Protein AF-A0A519KVX2-F1 (afdb_monomer)

Structure (mmCIF, N/CA/C/O backbone):
data_AF-A0A519KVX2-F1
#
_entry.id   AF-A0A519KVX2-F1
#
loop_
_atom_site.group_PDB
_atom_site.id
_atom_site.type_symbol
_atom_site.label_atom_id
_atom_site.label_alt_id
_atom_site.label_comp_id
_atom_site.label_asym_id
_atom_site.label_entity_id
_atom_site.label_seq_id
_atom_site.pdbx_PDB_ins_code
_atom_site.Cartn_x
_atom_site.Cartn_y
_atom_site.Cartn_z
_atom_site.occupancy
_atom_site.B_iso_or_equiv
_atom_site.auth_seq_id
_atom_site.auth_comp_id
_atom_site.auth_asym_id
_atom_site.auth_atom_id
_atom_site.pdbx_PDB_model_num
ATOM 1 N N . MET A 1 1 ? -7.946 -4.149 4.690 1.00 77.69 1 MET A N 1
ATOM 2 C CA . MET A 1 1 ? -7.469 -3.624 3.394 1.00 77.69 1 MET A CA 1
ATOM 3 C C . MET A 1 1 ? -8.651 -3.431 2.463 1.00 77.69 1 MET A C 1
ATOM 5 O O . MET A 1 1 ? -9.364 -4.385 2.188 1.00 77.69 1 MET A O 1
ATOM 9 N N . HIS A 1 2 ? -8.866 -2.206 2.004 1.00 78.38 2 HIS A N 1
ATOM 10 C CA . HIS A 1 2 ? -9.858 -1.853 1.000 1.00 78.38 2 HIS A CA 1
ATOM 11 C C . HIS A 1 2 ? -9.206 -1.819 -0.387 1.00 78.38 2 HIS A C 1
ATOM 13 O O . HIS A 1 2 ? -8.166 -1.186 -0.581 1.00 78.38 2 HIS A O 1
ATOM 19 N N . ILE A 1 3 ? -9.829 -2.494 -1.348 1.00 73.94 3 ILE A N 1
ATOM 20 C CA . ILE A 1 3 ? -9.422 -2.499 -2.752 1.00 73.94 3 ILE A CA 1
ATOM 21 C C . ILE A 1 3 ? -10.642 -2.078 -3.576 1.00 73.94 3 ILE A C 1
ATOM 23 O O . ILE A 1 3 ? -11.573 -2.859 -3.781 1.00 73.94 3 ILE A O 1
ATOM 27 N N . GLY A 1 4 ? -10.661 -0.817 -4.008 1.00 60.62 4 GLY A N 1
ATOM 28 C CA . GLY A 1 4 ? -11.682 -0.303 -4.924 1.00 60.62 4 GLY A CA 1
ATOM 29 C C . GLY A 1 4 ? -11.280 -0.526 -6.382 1.00 60.62 4 GLY A C 1
ATOM 30 O O . GLY A 1 4 ? -10.094 -0.576 -6.691 1.00 60.62 4 GLY A O 1
ATOM 31 N N . THR A 1 5 ? -12.241 -0.642 -7.297 1.00 50.88 5 THR A N 1
ATOM 32 C CA . THR A 1 5 ? -11.952 -0.571 -8.739 1.00 50.88 5 THR A CA 1
ATOM 33 C C . THR A 1 5 ? -11.775 0.890 -9.191 1.00 50.88 5 THR A C 1
ATOM 35 O O . THR A 1 5 ? -12.333 1.806 -8.582 1.00 50.88 5 THR A O 1
ATOM 38 N N . GLU A 1 6 ? -10.991 1.140 -10.246 1.00 52.34 6 GLU A N 1
ATOM 39 C CA . GLU A 1 6 ? -10.783 2.495 -10.787 1.00 52.34 6 GLU A CA 1
ATOM 40 C C . GLU A 1 6 ?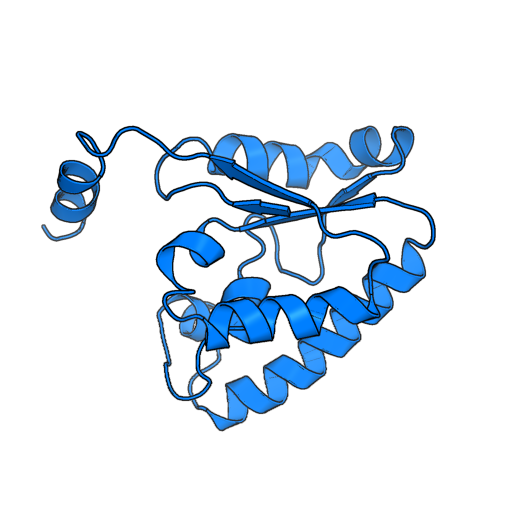 -12.127 3.146 -11.207 1.00 52.34 6 GLU A C 1
ATOM 42 O O . GLU A 1 6 ? -13.027 2.486 -11.729 1.00 52.34 6 GLU A O 1
ATOM 47 N N . LYS A 1 7 ? -12.274 4.461 -10.972 1.00 51.53 7 LYS A N 1
ATOM 48 C CA . LYS A 1 7 ? -13.478 5.282 -11.266 1.00 51.53 7 LYS A CA 1
ATOM 49 C C . LYS A 1 7 ? -14.771 4.900 -10.515 1.00 51.53 7 LYS A C 1
ATOM 51 O O . LYS A 1 7 ? -15.864 5.294 -10.930 1.00 51.53 7 LYS A O 1
ATOM 56 N N . THR A 1 8 ? -14.684 4.205 -9.379 1.00 52.25 8 THR A N 1
ATOM 57 C CA . THR A 1 8 ? -15.859 3.849 -8.551 1.00 52.25 8 THR A CA 1
ATOM 58 C C . THR A 1 8 ? -15.773 4.359 -7.116 1.00 52.25 8 THR A C 1
ATOM 60 O O . THR A 1 8 ? -15.608 3.570 -6.196 1.00 52.25 8 THR A O 1
ATOM 63 N N . GLY A 1 9 ? -15.892 5.674 -6.898 1.00 52.41 9 GLY A N 1
ATOM 64 C CA . GLY A 1 9 ? -16.094 6.245 -5.552 1.00 52.41 9 GLY A CA 1
ATOM 65 C C . GLY A 1 9 ? -14.965 6.006 -4.534 1.00 52.41 9 GLY A C 1
ATOM 66 O O . GLY A 1 9 ? -15.067 6.483 -3.404 1.00 52.41 9 GLY A O 1
ATOM 67 N N . SER A 1 10 ? -13.877 5.333 -4.934 1.00 62.25 10 SER A N 1
ATOM 68 C CA . SER A 1 10 ? -12.664 5.104 -4.146 1.00 62.25 10 SER A CA 1
ATOM 69 C C . SER A 1 10 ? -12.095 6.429 -3.663 1.00 62.25 10 SER A C 1
ATOM 71 O O . SER A 1 10 ? -11.727 6.530 -2.502 1.00 62.25 10 SER A O 1
ATOM 73 N N . THR A 1 11 ? -12.148 7.470 -4.496 1.00 65.56 11 THR A N 1
ATOM 74 C CA . THR A 1 11 ? -11.693 8.823 -4.160 1.00 65.56 11 THR A CA 1
ATOM 75 C C . THR A 1 11 ? -12.417 9.415 -2.952 1.00 65.56 11 THR A C 1
ATOM 77 O O . THR A 1 11 ? -11.769 10.033 -2.118 1.00 65.56 11 THR A O 1
ATOM 80 N N . ALA A 1 12 ? -13.733 9.212 -2.811 1.00 72.69 12 ALA A N 1
ATOM 81 C CA . ALA A 1 12 ? -14.484 9.745 -1.670 1.00 72.69 12 ALA A CA 1
ATOM 82 C C . ALA A 1 12 ? -14.132 9.003 -0.372 1.00 72.69 12 ALA A C 1
ATOM 84 O O . ALA A 1 12 ? -13.891 9.632 0.655 1.00 72.69 12 ALA A O 1
ATOM 85 N N . ILE A 1 13 ? -14.032 7.670 -0.438 1.00 76.81 13 ILE A N 1
ATOM 86 C CA . ILE A 1 13 ? -13.618 6.836 0.701 1.00 76.81 13 ILE A CA 1
ATOM 87 C C . ILE A 1 13 ? -12.173 7.154 1.102 1.00 76.81 13 ILE A C 1
ATOM 89 O O . ILE A 1 13 ? -11.886 7.325 2.279 1.00 76.81 13 ILE A O 1
ATOM 93 N N . GLN A 1 14 ? -11.264 7.264 0.134 1.00 79.00 14 GLN A N 1
ATOM 94 C CA . GLN A 1 14 ? -9.856 7.590 0.356 1.00 79.00 14 GLN A CA 1
ATOM 95 C C . GLN A 1 14 ? -9.679 8.995 0.924 1.00 79.00 14 GLN A C 1
ATOM 97 O O . GLN A 1 14 ? -8.920 9.159 1.870 1.00 79.00 14 GLN A O 1
ATOM 102 N N . ALA A 1 15 ? -10.398 9.989 0.395 1.00 80.12 15 ALA A N 1
ATOM 103 C CA . ALA A 1 15 ? -10.362 11.352 0.915 1.00 80.12 15 ALA A CA 1
ATOM 104 C C . ALA A 1 15 ? -10.885 11.420 2.354 1.00 80.12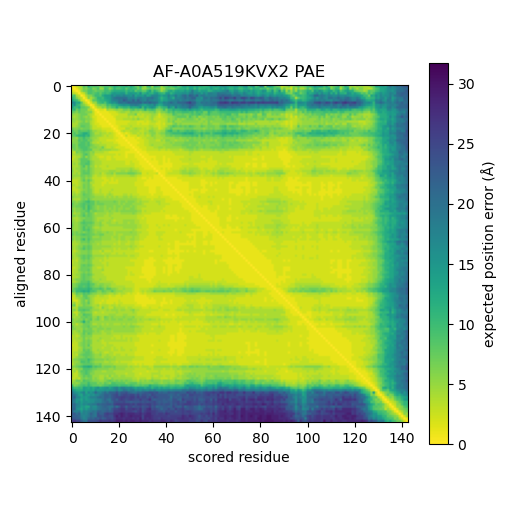 15 ALA A C 1
ATOM 106 O O . ALA A 1 15 ? -10.287 12.095 3.186 1.00 80.12 15 ALA A O 1
ATOM 107 N N . TRP A 1 16 ? -11.962 10.689 2.663 1.00 85.56 16 TRP A N 1
ATOM 108 C CA . TRP A 1 16 ? -12.457 10.601 4.033 1.00 85.56 16 TRP A CA 1
ATOM 109 C C . TRP A 1 16 ? -11.445 9.910 4.952 1.00 85.56 16 TRP A C 1
ATOM 111 O O . TRP A 1 16 ? -11.097 10.472 5.982 1.00 85.56 16 TRP A O 1
ATOM 121 N N . LEU A 1 17 ? -10.916 8.744 4.565 1.00 83.44 17 LEU A N 1
ATOM 122 C CA . LEU A 1 17 ? -9.920 8.006 5.355 1.00 83.44 17 LEU A CA 1
ATOM 123 C C . LEU A 1 17 ? -8.653 8.826 5.623 1.00 83.44 17 LEU A C 1
ATOM 125 O O . LEU A 1 17 ? -8.096 8.740 6.711 1.00 83.44 17 LEU A O 1
ATOM 129 N N . ASP A 1 18 ? -8.222 9.627 4.650 1.00 83.31 18 ASP A N 1
ATOM 130 C CA . ASP A 1 18 ? -7.041 10.484 4.757 1.00 83.31 18 ASP A CA 1
ATOM 131 C C . ASP A 1 18 ? -7.240 11.667 5.721 1.00 83.31 18 ASP A C 1
ATOM 133 O O . ASP A 1 18 ? -6.293 12.114 6.364 1.00 83.31 18 ASP A O 1
ATOM 137 N N . GLN A 1 19 ? -8.475 12.161 5.848 1.00 85.94 19 GLN A N 1
ATOM 138 C CA . GLN A 1 19 ? -8.826 13.295 6.714 1.00 85.94 19 GLN A CA 1
ATOM 139 C C . GLN A 1 19 ? -9.362 12.864 8.088 1.00 85.94 19 GLN A C 1
ATOM 141 O O . GLN A 1 19 ? -9.363 13.655 9.030 1.00 85.94 19 GLN A O 1
ATOM 146 N N . ALA A 1 20 ? -9.814 11.616 8.228 1.00 85.06 20 ALA A N 1
ATOM 147 C CA . ALA A 1 20 ? -10.498 11.103 9.414 1.00 85.06 20 ALA A CA 1
ATOM 148 C C . ALA A 1 20 ? -9.552 10.564 10.504 1.00 85.06 20 ALA A C 1
ATOM 150 O O . ALA A 1 20 ? -9.974 9.741 11.316 1.00 85.06 20 ALA A O 1
ATOM 151 N N . ASP A 1 21 ? -8.299 11.027 10.568 1.00 80.81 21 ASP A N 1
ATOM 152 C CA . ASP A 1 21 ? -7.297 10.518 11.519 1.00 80.81 21 ASP A CA 1
ATOM 153 C C . ASP A 1 21 ? -7.799 10.541 12.976 1.00 80.81 21 ASP A C 1
ATOM 155 O O . ASP A 1 21 ? -7.601 9.571 13.707 1.00 80.81 21 ASP A O 1
ATOM 159 N N . GLY A 1 22 ? -8.505 11.603 13.388 1.00 84.31 22 GLY A N 1
ATOM 160 C CA . GLY A 1 22 ? -9.097 11.717 14.728 1.00 84.31 22 GLY A CA 1
ATOM 161 C C . GLY A 1 22 ? -10.231 10.717 14.986 1.00 84.31 22 GLY A C 1
ATOM 162 O O . GLY A 1 22 ? -10.188 9.976 15.965 1.00 84.31 22 GLY A O 1
ATOM 163 N N . ALA A 1 23 ? -11.203 10.632 14.075 1.00 87.94 23 ALA A N 1
ATOM 164 C CA . ALA A 1 23 ? -12.356 9.736 14.216 1.00 87.94 23 ALA A CA 1
ATOM 165 C C . ALA A 1 23 ? -11.953 8.253 14.154 1.00 87.94 23 ALA A C 1
ATOM 167 O O . ALA A 1 23 ? -12.431 7.432 14.936 1.00 87.94 23 ALA A O 1
ATOM 168 N N . LEU A 1 24 ? -11.020 7.903 13.260 1.00 88.88 24 LEU A N 1
ATOM 169 C CA . LEU A 1 24 ? -10.417 6.571 13.235 1.00 88.88 24 LEU A CA 1
ATOM 170 C C . LEU A 1 24 ? -9.700 6.294 14.552 1.00 88.88 24 LEU A C 1
ATOM 172 O O . LEU A 1 24 ? -9.774 5.180 15.075 1.00 88.88 24 LEU A O 1
ATOM 176 N N . ALA A 1 25 ? -9.035 7.311 15.106 1.00 87.12 25 ALA A N 1
ATOM 177 C CA . ALA A 1 25 ? -8.247 7.127 16.297 1.00 87.12 25 ALA A CA 1
ATOM 178 C C . ALA A 1 25 ? -9.040 6.789 17.548 1.00 87.12 25 ALA A C 1
ATOM 180 O O . ALA A 1 25 ? -8.582 5.929 18.305 1.00 87.12 25 ALA A O 1
ATOM 181 N N . GLU A 1 26 ? -10.194 7.423 17.721 1.00 90.12 26 GLU A N 1
ATOM 182 C CA . GLU A 1 26 ? -11.150 7.146 18.794 1.00 90.12 26 GLU A CA 1
ATOM 183 C C . GLU A 1 26 ? -11.708 5.719 18.712 1.00 90.12 26 GLU A C 1
ATOM 185 O O . GLU A 1 26 ? -11.939 5.084 19.736 1.00 90.12 26 GLU A O 1
ATOM 190 N N . ALA A 1 27 ? -11.845 5.178 17.500 1.00 90.56 27 ALA A N 1
ATOM 191 C CA . ALA A 1 27 ? -12.333 3.825 17.255 1.00 90.56 27 ALA A CA 1
ATOM 192 C C . ALA A 1 27 ? -11.223 2.750 17.214 1.00 90.56 27 ALA A C 1
ATOM 194 O O . ALA A 1 27 ? -11.478 1.627 16.785 1.00 90.56 27 ALA A O 1
ATOM 195 N N . SER A 1 28 ? -9.992 3.061 17.642 1.00 92.69 28 SER A N 1
ATOM 196 C CA . SER A 1 28 ? -8.828 2.150 17.587 1.00 92.69 28 SER A CA 1
ATOM 197 C C . SER A 1 28 ? -8.402 1.723 16.173 1.00 92.69 28 SER A C 1
ATOM 199 O O . SER A 1 28 ? -7.739 0.697 15.994 1.00 92.69 28 SER A O 1
ATOM 201 N N . TYR A 1 29 ? -8.705 2.550 15.170 1.00 93.56 29 TYR A N 1
ATOM 202 C CA . TYR A 1 29 ? -8.224 2.407 13.797 1.00 93.56 29 TYR A CA 1
ATOM 203 C C . TYR A 1 29 ? -7.141 3.439 13.464 1.00 93.56 29 TYR A C 1
ATOM 205 O O . TYR A 1 29 ? -7.016 4.486 14.109 1.00 93.56 29 TYR A O 1
ATOM 213 N N . ARG A 1 30 ? -6.331 3.150 12.444 1.00 94.31 30 ARG A N 1
ATOM 214 C CA . ARG A 1 30 ? -5.368 4.090 11.850 1.00 94.31 30 ARG A CA 1
ATOM 215 C C . ARG A 1 30 ? -5.305 3.924 10.345 1.00 94.31 30 ARG A C 1
ATOM 217 O O . ARG A 1 30 ? -5.290 2.797 9.862 1.00 94.31 30 ARG A O 1
ATOM 224 N N . TYR A 1 31 ? -5.239 5.032 9.614 1.00 94.38 31 TYR A N 1
ATOM 225 C CA . TYR A 1 31 ? -5.000 4.989 8.178 1.00 94.38 31 TYR A CA 1
ATOM 226 C C . TYR A 1 31 ? -3.498 4.966 7.881 1.00 94.38 31 TYR A C 1
ATOM 228 O O . TYR A 1 31 ? -2.756 5.785 8.422 1.00 94.38 31 TYR A O 1
ATOM 236 N N . CYS A 1 32 ? -3.044 4.033 7.039 1.00 94.50 32 CYS A N 1
ATOM 237 C CA . CYS A 1 32 ? -1.615 3.860 6.781 1.00 94.50 32 CYS A CA 1
ATOM 238 C C . CYS A 1 32 ? -1.036 5.015 5.953 1.00 94.50 32 CYS A C 1
ATOM 240 O O . CYS A 1 32 ? -1.429 5.259 4.806 1.00 94.50 32 CYS A O 1
ATOM 242 N N . VAL A 1 33 ? -0.037 5.685 6.523 1.00 94.75 33 VAL A N 1
ATOM 243 C CA . VAL A 1 33 ? 0.691 6.801 5.918 1.00 94.75 33 VAL A CA 1
ATOM 244 C C . VAL A 1 33 ? 1.904 6.309 5.135 1.00 94.75 33 VAL A C 1
ATOM 246 O O . VAL A 1 33 ? 2.154 6.788 4.026 1.00 94.75 33 VAL A O 1
ATOM 249 N N . ALA A 1 34 ? 2.650 5.331 5.659 1.00 95.19 34 ALA A N 1
ATOM 250 C CA . ALA A 1 34 ? 3.871 4.819 5.040 1.00 95.19 34 ALA A CA 1
ATOM 251 C C . ALA A 1 34 ? 3.606 4.192 3.669 1.00 95.19 34 ALA A C 1
ATOM 253 O O . ALA A 1 34 ? 4.469 4.276 2.791 1.00 95.19 34 ALA A O 1
ATOM 254 N N . ALA A 1 35 ? 2.409 3.632 3.458 1.00 95.06 35 ALA A N 1
ATOM 255 C CA . ALA A 1 35 ? 1.954 3.099 2.174 1.00 95.06 35 ALA A CA 1
ATOM 256 C C . ALA A 1 35 ? 1.617 4.184 1.126 1.00 95.06 35 ALA A C 1
ATOM 258 O O . ALA A 1 35 ? 1.409 3.869 -0.046 1.00 95.06 35 ALA A O 1
ATOM 259 N N . GLY A 1 36 ? 1.637 5.464 1.505 1.00 92.00 36 GLY A N 1
ATOM 260 C CA . GLY A 1 36 ? 1.412 6.613 0.630 1.00 92.00 36 GLY A CA 1
ATOM 261 C C . GLY A 1 36 ? -0.052 7.043 0.611 1.00 92.00 36 GLY A C 1
ATOM 262 O O . GLY A 1 36 ? -0.938 6.257 0.294 1.00 92.00 36 GLY A O 1
ATOM 263 N N . ARG A 1 37 ? -0.331 8.302 0.939 1.00 90.00 37 ARG A N 1
ATOM 264 C CA . ARG A 1 37 ? -1.691 8.855 0.913 1.00 90.00 37 ARG A CA 1
ATOM 265 C C . ARG A 1 37 ? -2.036 9.428 -0.471 1.00 90.00 37 ARG A C 1
ATOM 267 O O . ARG A 1 37 ? -1.129 9.838 -1.196 1.00 90.00 37 ARG A O 1
ATOM 274 N N . PRO A 1 38 ? -3.320 9.457 -0.862 1.00 87.88 38 PRO A N 1
ATOM 275 C CA . PRO A 1 38 ? -4.464 8.847 -0.183 1.00 87.88 38 PRO A CA 1
ATOM 276 C C . PRO A 1 38 ? -4.788 7.424 -0.691 1.00 87.88 38 PRO A C 1
ATOM 278 O O . PRO A 1 38 ? -5.724 6.821 -0.191 1.00 87.88 38 PRO A O 1
ATOM 281 N N . ASN A 1 39 ? -4.052 6.870 -1.667 1.00 88.56 39 ASN A N 1
ATOM 282 C CA . ASN A 1 39 ? -4.401 5.629 -2.401 1.00 88.56 39 ASN A CA 1
ATOM 283 C C . ASN A 1 39 ? -3.437 4.444 -2.147 1.00 88.56 39 ASN A C 1
ATOM 285 O O . ASN A 1 39 ? -3.358 3.498 -2.932 1.00 88.56 39 ASN A O 1
ATOM 289 N N . ASN A 1 40 ? -2.620 4.523 -1.097 1.00 94.06 40 ASN A N 1
ATOM 290 C CA . ASN A 1 40 ? -1.657 3.499 -0.673 1.00 94.06 40 ASN A CA 1
ATOM 291 C C . ASN A 1 40 ? -0.886 2.817 -1.817 1.00 94.06 40 ASN A C 1
ATOM 293 O O . ASN A 1 40 ? -0.673 1.604 -1.829 1.00 94.06 40 ASN A O 1
ATOM 297 N N . THR A 1 41 ? -0.450 3.614 -2.796 1.00 94.81 41 THR A N 1
ATOM 298 C CA . THR A 1 41 ? 0.112 3.131 -4.066 1.00 94.81 41 THR A CA 1
ATOM 299 C C . THR A 1 41 ? 1.465 2.439 -3.903 1.00 94.81 41 THR A C 1
ATOM 301 O O . THR A 1 41 ? 1.933 1.763 -4.821 1.00 94.81 41 THR A O 1
ATOM 304 N N . ARG A 1 42 ? 2.113 2.583 -2.740 1.00 96.56 42 ARG A N 1
ATOM 305 C CA . ARG A 1 42 ? 3.353 1.864 -2.420 1.00 96.56 42 ARG A CA 1
ATOM 306 C C . ARG A 1 42 ? 3.121 0.367 -2.256 1.00 96.56 42 ARG A C 1
ATOM 308 O O . ARG A 1 42 ? 4.044 -0.391 -2.526 1.00 96.56 42 ARG A O 1
ATOM 315 N N . LEU A 1 43 ? 1.905 -0.066 -1.901 1.00 96.19 43 LEU A N 1
ATOM 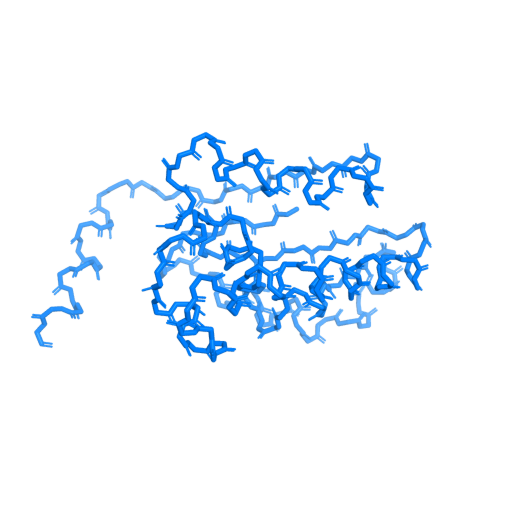316 C CA . LEU A 1 43 ? 1.563 -1.490 -1.810 1.00 96.19 43 LEU A CA 1
ATOM 317 C C . LEU A 1 43 ? 1.707 -2.172 -3.170 1.00 96.19 43 LEU A C 1
ATOM 319 O O . LEU A 1 43 ? 2.490 -3.110 -3.309 1.00 96.19 43 LEU A O 1
ATOM 323 N N . SER A 1 44 ? 1.019 -1.656 -4.194 1.00 95.06 44 SER A N 1
ATOM 324 C CA . SER A 1 44 ? 1.109 -2.211 -5.545 1.00 95.06 44 SER A CA 1
ATOM 325 C C . SER A 1 44 ? 2.506 -2.027 -6.141 1.00 95.06 44 SER A C 1
ATOM 327 O O . SER A 1 44 ? 3.035 -2.955 -6.744 1.00 95.06 44 SER A O 1
ATOM 329 N N . ALA A 1 45 ? 3.151 -0.873 -5.923 1.00 96.44 45 ALA A N 1
ATOM 330 C CA . ALA A 1 45 ? 4.513 -0.638 -6.406 1.00 96.44 45 ALA A CA 1
ATOM 331 C C . ALA A 1 45 ? 5.535 -1.614 -5.804 1.00 96.44 45 ALA A C 1
ATOM 333 O O . ALA A 1 45 ? 6.465 -2.026 -6.501 1.00 96.44 45 ALA A O 1
ATOM 334 N N . CYS A 1 46 ? 5.359 -1.994 -4.536 1.00 97.00 46 CYS A N 1
ATOM 335 C CA . CYS A 1 46 ? 6.205 -2.960 -3.849 1.00 97.00 46 CYS A CA 1
ATOM 336 C C . CYS A 1 46 ? 5.957 -4.376 -4.366 1.00 97.00 46 CYS A C 1
ATOM 338 O O . CYS A 1 46 ? 6.905 -5.044 -4.770 1.00 97.00 46 CYS A O 1
ATOM 340 N N . ALA A 1 47 ? 4.700 -4.815 -4.384 1.00 96.31 47 ALA A N 1
ATOM 341 C CA . ALA A 1 47 ? 4.335 -6.208 -4.625 1.00 96.31 47 ALA A CA 1
ATOM 342 C C . ALA A 1 47 ? 4.500 -6.663 -6.087 1.00 96.31 47 ALA A C 1
ATOM 344 O O . ALA A 1 47 ? 4.830 -7.819 -6.332 1.00 96.31 47 ALA A O 1
ATOM 345 N N . ARG A 1 48 ? 4.347 -5.751 -7.057 1.00 95.56 48 ARG A N 1
ATOM 346 C CA . ARG A 1 48 ? 4.460 -6.060 -8.493 1.00 95.56 48 ARG A CA 1
ATOM 347 C C . ARG A 1 48 ? 5.833 -6.622 -8.885 1.00 95.56 48 ARG A C 1
ATOM 349 O O . ARG A 1 48 ? 6.823 -6.267 -8.238 1.00 95.56 48 ARG A O 1
ATOM 356 N N . ASP A 1 49 ? 5.931 -7.407 -9.962 1.00 94.81 49 ASP A N 1
ATOM 357 C CA . ASP A 1 49 ? 7.211 -7.906 -10.504 1.00 94.81 49 ASP A CA 1
ATOM 358 C C . ASP A 1 49 ? 8.264 -6.775 -10.588 1.00 94.81 49 ASP A C 1
ATOM 360 O O . ASP A 1 49 ? 7.979 -5.726 -11.176 1.00 94.81 49 ASP A O 1
ATOM 364 N N . PRO A 1 50 ? 9.465 -6.916 -9.986 1.00 93.12 50 PRO A N 1
ATOM 365 C CA . PRO A 1 50 ? 10.494 -5.873 -9.977 1.00 93.12 50 PRO A CA 1
ATOM 366 C C . PRO A 1 50 ? 11.006 -5.456 -11.365 1.00 93.12 50 PRO A C 1
ATOM 368 O O . PRO A 1 50 ? 11.546 -4.358 -11.488 1.00 93.12 50 PRO A O 1
ATOM 371 N N . GLN A 1 51 ? 10.821 -6.277 -12.400 1.00 94.62 51 GLN A N 1
ATOM 372 C CA . GLN A 1 51 ? 11.195 -5.950 -13.778 1.00 94.62 51 GLN A CA 1
ATOM 373 C C . GLN A 1 51 ? 10.200 -4.996 -14.460 1.00 94.62 51 GLN A C 1
ATOM 375 O O . GLN A 1 51 ? 10.550 -4.338 -15.438 1.00 94.62 51 GLN A O 1
ATOM 380 N N . ILE A 1 52 ? 8.968 -4.877 -13.950 1.00 94.25 52 ILE A N 1
ATOM 381 C CA . ILE A 1 52 ? 7.922 -4.039 -14.554 1.00 94.25 52 ILE A CA 1
ATOM 382 C C . ILE A 1 52 ? 8.024 -2.599 -14.046 1.00 94.25 52 ILE A C 1
ATOM 384 O O . ILE A 1 52 ? 7.686 -2.314 -12.902 1.00 94.25 52 ILE A O 1
ATOM 388 N N . ILE A 1 53 ? 8.417 -1.648 -14.888 1.00 96.06 53 ILE A N 1
ATOM 389 C CA . ILE A 1 53 ? 8.398 -0.221 -14.530 1.00 96.06 53 ILE A CA 1
ATOM 390 C C . ILE A 1 53 ? 7.145 0.432 -15.122 1.00 96.06 53 ILE A C 1
ATOM 392 O O . ILE A 1 53 ? 7.098 0.738 -16.310 1.00 96.06 53 ILE A O 1
ATOM 396 N N . ASP A 1 54 ? 6.114 0.611 -14.291 1.00 93.06 54 ASP A N 1
ATOM 397 C CA . ASP A 1 54 ? 4.821 1.190 -14.676 1.00 93.06 54 ASP A CA 1
ATOM 398 C C . ASP A 1 54 ? 4.647 2.650 -14.218 1.00 93.06 54 ASP A C 1
ATOM 400 O O . ASP A 1 54 ? 5.511 3.251 -13.573 1.00 93.06 54 ASP A O 1
ATOM 404 N N . ASP A 1 55 ? 3.501 3.242 -14.553 1.00 93.38 55 ASP A N 1
ATOM 405 C CA . ASP A 1 55 ? 3.171 4.629 -14.229 1.00 93.38 55 ASP A CA 1
ATOM 406 C C . ASP A 1 55 ? 3.118 4.897 -12.712 1.00 93.38 55 ASP A C 1
ATOM 408 O O . ASP A 1 55 ? 3.451 5.997 -12.260 1.00 93.38 55 ASP A O 1
ATOM 412 N N . VAL A 1 56 ? 2.738 3.899 -11.907 1.00 93.19 56 VAL A N 1
ATOM 413 C CA . VAL A 1 56 ? 2.687 3.993 -10.440 1.00 93.19 56 VAL A CA 1
ATOM 414 C C . VAL A 1 56 ? 4.097 4.053 -9.849 1.00 93.19 56 VAL A C 1
ATOM 416 O O . VAL A 1 56 ? 4.335 4.822 -8.913 1.00 93.19 56 VAL A O 1
ATOM 419 N N . ARG A 1 57 ? 5.041 3.277 -10.393 1.00 95.50 57 ARG A N 1
ATOM 420 C CA . ARG A 1 57 ? 6.464 3.303 -10.014 1.00 95.50 57 ARG A CA 1
ATOM 421 C C . ARG A 1 57 ? 7.167 4.572 -10.482 1.00 95.50 57 ARG A C 1
ATOM 423 O O . ARG A 1 57 ? 7.863 5.208 -9.688 1.00 95.50 57 ARG A O 1
ATOM 430 N N . MET A 1 58 ? 6.904 5.006 -11.713 1.00 94.81 58 MET A N 1
ATOM 431 C CA . MET A 1 58 ? 7.472 6.237 -12.269 1.00 94.81 58 MET A CA 1
ATOM 432 C C . MET A 1 58 ? 7.057 7.478 -11.471 1.00 94.81 58 MET A C 1
ATOM 434 O O . MET A 1 58 ? 7.904 8.315 -11.158 1.00 94.81 58 MET A O 1
ATOM 438 N N . ARG A 1 59 ? 5.785 7.568 -11.051 1.00 93.06 59 ARG A N 1
ATOM 439 C CA . ARG A 1 59 ? 5.290 8.638 -10.159 1.00 93.06 59 ARG A CA 1
ATOM 440 C C . ARG A 1 59 ? 5.973 8.654 -8.786 1.00 93.06 59 ARG A C 1
ATOM 442 O O . ARG A 1 59 ? 5.982 9.684 -8.123 1.00 93.06 59 ARG A O 1
ATOM 449 N N . GLN A 1 60 ? 6.568 7.536 -8.376 1.00 92.19 60 GLN A N 1
ATOM 450 C CA . GLN A 1 60 ? 7.350 7.401 -7.144 1.00 92.19 60 GLN A CA 1
ATOM 451 C C . GLN A 1 60 ? 8.863 7.544 -7.376 1.00 92.19 60 GLN A C 1
ATOM 453 O O . GLN A 1 60 ? 9.643 7.395 -6.440 1.00 92.19 60 GLN A O 1
ATOM 458 N N . GLY A 1 61 ? 9.287 7.844 -8.608 1.00 95.19 61 GLY A N 1
ATOM 459 C CA . GLY A 1 61 ? 10.690 8.023 -8.974 1.00 95.19 61 GLY A CA 1
ATOM 460 C C . GLY A 1 61 ? 11.471 6.727 -9.207 1.00 95.19 61 GLY A C 1
ATOM 461 O O . GLY A 1 61 ? 12.678 6.809 -9.425 1.00 95.19 61 GLY A O 1
ATOM 462 N N . LEU A 1 62 ? 10.811 5.565 -9.197 1.00 96.94 62 LEU A N 1
ATOM 463 C CA . LEU A 1 62 ? 11.435 4.258 -9.414 1.00 96.94 62 LEU A CA 1
ATOM 464 C C . LEU A 1 62 ? 11.548 4.001 -10.919 1.00 96.94 62 LEU A C 1
ATOM 466 O O . LEU A 1 62 ? 10.531 3.810 -11.586 1.00 96.94 62 LEU A O 1
ATOM 470 N N . ARG A 1 63 ? 12.770 4.040 -11.457 1.00 96.94 63 ARG A N 1
ATOM 471 C CA . ARG A 1 63 ? 13.021 3.986 -12.908 1.00 96.94 63 ARG A CA 1
ATOM 472 C C . ARG A 1 63 ? 13.717 2.706 -13.347 1.00 96.94 63 ARG A C 1
ATOM 474 O O . ARG A 1 63 ? 13.694 2.379 -14.528 1.00 96.94 63 ARG A O 1
ATOM 481 N N . THR A 1 64 ? 14.332 1.990 -12.413 1.00 97.38 64 THR A N 1
ATOM 482 C CA . THR A 1 64 ? 15.081 0.761 -12.677 1.00 97.38 64 THR A CA 1
ATOM 483 C C . THR A 1 64 ? 14.668 -0.362 -11.722 1.00 97.38 64 THR A C 1
ATOM 485 O O . THR A 1 64 ? 14.194 -0.088 -10.615 1.00 97.38 64 THR A O 1
ATOM 488 N N . PRO A 1 65 ? 14.894 -1.640 -12.082 1.00 96.12 65 PRO A N 1
ATOM 489 C CA . PRO A 1 65 ? 14.678 -2.757 -11.159 1.00 96.12 65 PRO A CA 1
ATOM 490 C C . PRO A 1 65 ? 15.493 -2.632 -9.862 1.00 96.12 65 PRO A C 1
ATOM 492 O O . PRO A 1 65 ? 15.024 -3.017 -8.792 1.00 96.12 65 PRO A O 1
ATOM 495 N N . ALA A 1 66 ? 16.692 -2.041 -9.932 1.00 96.56 66 ALA A N 1
ATOM 496 C CA . ALA A 1 66 ? 17.516 -1.770 -8.757 1.00 96.56 66 ALA A CA 1
ATOM 497 C C . ALA A 1 66 ? 16.847 -0.760 -7.806 1.00 96.56 66 ALA A C 1
ATOM 499 O O . ALA A 1 66 ? 16.825 -0.991 -6.594 1.00 96.56 66 ALA A O 1
ATOM 500 N N . ASP A 1 67 ? 16.225 0.299 -8.345 1.00 97.38 67 ASP A N 1
ATOM 501 C CA . ASP A 1 67 ? 15.443 1.255 -7.547 1.00 97.38 67 ASP A CA 1
ATOM 502 C C . ASP A 1 67 ? 14.294 0.549 -6.826 1.00 97.38 67 ASP A C 1
ATOM 504 O O . ASP A 1 67 ? 14.041 0.814 -5.652 1.00 97.38 67 ASP A O 1
ATOM 508 N N . VAL A 1 68 ? 13.615 -0.380 -7.508 1.00 96.94 68 VAL A N 1
ATOM 509 C CA . VAL A 1 68 ? 12.502 -1.146 -6.934 1.00 96.94 68 VAL A CA 1
ATOM 510 C C . VAL A 1 68 ? 12.978 -2.035 -5.788 1.00 96.94 68 VAL A C 1
ATOM 512 O O . VAL A 1 68 ? 12.345 -2.057 -4.734 1.00 96.94 68 VAL A O 1
ATOM 515 N N . VAL A 1 69 ? 14.096 -2.746 -5.950 1.00 96.00 69 VAL A N 1
ATOM 516 C CA . VAL A 1 69 ? 14.662 -3.586 -4.881 1.00 96.00 69 VAL A CA 1
ATOM 517 C C . VAL A 1 69 ? 15.041 -2.740 -3.662 1.00 96.00 69 VAL A C 1
ATOM 519 O O . VAL A 1 69 ? 14.693 -3.092 -2.532 1.00 96.00 69 VAL A O 1
ATOM 522 N N . ALA A 1 70 ? 15.692 -1.593 -3.872 1.00 96.75 70 ALA A N 1
ATOM 523 C CA . ALA A 1 70 ? 16.020 -0.668 -2.790 1.00 96.75 70 ALA A CA 1
ATOM 524 C C . ALA A 1 70 ? 14.754 -0.119 -2.107 1.00 96.75 70 ALA A C 1
ATOM 526 O O . ALA A 1 70 ? 14.672 -0.085 -0.874 1.00 96.75 70 ALA A O 1
ATOM 527 N N . PHE A 1 71 ? 13.747 0.251 -2.901 1.00 97.56 71 PHE A N 1
ATOM 528 C CA . PHE A 1 71 ? 12.449 0.722 -2.434 1.00 97.56 71 PHE A CA 1
ATOM 529 C C . PHE A 1 71 ? 11.711 -0.321 -1.593 1.00 97.56 71 PHE A C 1
ATOM 531 O O . PHE A 1 71 ? 11.188 0.027 -0.541 1.00 97.56 71 PHE A O 1
ATOM 538 N N . ARG A 1 72 ? 11.699 -1.598 -1.991 1.00 96.75 72 ARG A N 1
ATOM 539 C CA . ARG A 1 72 ? 11.062 -2.675 -1.212 1.00 96.75 72 ARG A CA 1
ATOM 540 C C . ARG A 1 72 ? 11.625 -2.735 0.207 1.00 96.75 72 ARG A C 1
ATOM 542 O O . ARG A 1 72 ? 10.870 -2.749 1.175 1.00 96.75 72 ARG A O 1
ATOM 549 N N . THR A 1 73 ? 12.949 -2.677 0.337 1.00 96.12 73 THR A N 1
ATOM 550 C CA . THR A 1 73 ? 13.636 -2.711 1.636 1.00 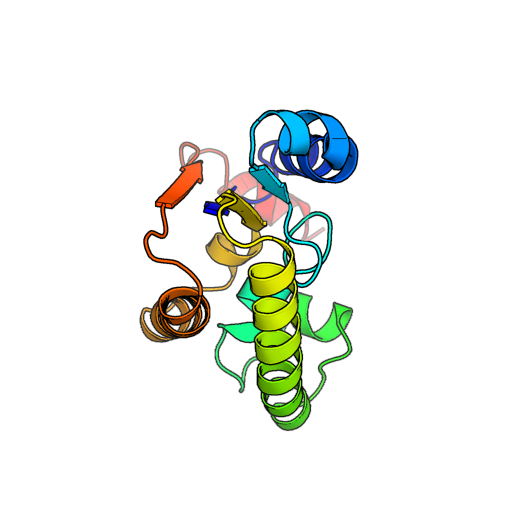96.12 73 THR A CA 1
ATOM 551 C C . THR A 1 73 ? 13.370 -1.464 2.481 1.00 96.12 73 THR A C 1
ATOM 553 O O . THR A 1 73 ? 13.247 -1.546 3.706 1.00 96.12 73 THR A O 1
ATOM 556 N N . THR A 1 74 ? 13.323 -0.275 1.876 1.00 97.25 74 THR A N 1
ATOM 557 C CA . THR A 1 74 ? 13.039 0.964 2.621 1.00 97.25 74 THR A CA 1
ATOM 558 C C . THR A 1 74 ? 11.568 1.060 3.014 1.00 97.25 74 THR A C 1
ATOM 560 O O . THR A 1 74 ? 11.269 1.428 4.149 1.00 97.25 74 THR A O 1
ATOM 563 N N . PHE A 1 75 ? 10.661 0.660 2.125 1.00 97.81 75 PHE A N 1
ATOM 564 C CA . PHE A 1 75 ? 9.227 0.643 2.371 1.00 97.81 75 PHE A CA 1
ATOM 565 C C . PHE A 1 75 ? 8.841 -0.373 3.447 1.00 97.81 75 PHE A C 1
ATOM 567 O O . PHE A 1 75 ? 8.143 0.009 4.380 1.00 97.81 75 PHE A O 1
ATOM 574 N N . ALA A 1 76 ? 9.346 -1.611 3.391 1.00 97.56 76 ALA A N 1
ATOM 575 C CA . ALA A 1 76 ? 9.063 -2.624 4.411 1.00 97.56 76 ALA A CA 1
ATOM 576 C C . ALA A 1 76 ? 9.469 -2.151 5.818 1.00 97.56 76 ALA A C 1
ATOM 578 O O . ALA A 1 76 ? 8.696 -2.274 6.764 1.00 97.56 76 ALA A O 1
ATOM 579 N N . ARG A 1 77 ? 10.644 -1.516 5.950 1.00 97.75 77 ARG A N 1
ATOM 580 C CA . ARG A 1 77 ? 11.095 -0.925 7.223 1.00 97.75 77 ARG A CA 1
ATOM 581 C C . ARG A 1 77 ? 10.217 0.236 7.683 1.00 97.75 77 ARG A C 1
ATOM 583 O O . ARG A 1 77 ? 9.910 0.335 8.867 1.00 97.75 77 ARG A O 1
ATOM 590 N N . ALA A 1 78 ? 9.830 1.126 6.769 1.00 97.81 78 ALA A N 1
ATOM 591 C CA . ALA A 1 78 ? 8.954 2.249 7.095 1.00 97.81 78 ALA A CA 1
ATOM 592 C C . ALA A 1 78 ? 7.568 1.769 7.545 1.00 97.81 78 ALA A C 1
ATOM 594 O O . ALA A 1 78 ? 7.026 2.299 8.512 1.00 97.81 78 ALA A O 1
ATOM 595 N N . LEU A 1 79 ? 7.033 0.749 6.870 1.00 97.56 79 LEU A N 1
ATOM 596 C CA . LEU A 1 79 ? 5.760 0.134 7.208 1.00 97.56 79 LEU A CA 1
ATOM 597 C C . LEU A 1 79 ? 5.827 -0.536 8.582 1.00 97.56 79 LEU A C 1
ATOM 599 O O . LEU A 1 79 ? 5.011 -0.208 9.433 1.00 97.56 79 LEU A O 1
ATOM 603 N N . ALA A 1 80 ? 6.828 -1.385 8.831 1.00 97.44 80 ALA A N 1
ATOM 604 C CA . ALA A 1 80 ? 7.021 -2.038 10.127 1.00 97.44 80 ALA A CA 1
ATOM 605 C C . ALA A 1 80 ? 7.086 -1.025 11.280 1.00 97.44 80 ALA A C 1
ATOM 607 O O . ALA A 1 80 ? 6.364 -1.157 12.264 1.00 97.44 80 ALA A O 1
ATOM 608 N N . ARG A 1 81 ? 7.865 0.052 11.110 1.00 97.56 81 ARG A N 1
ATOM 609 C CA . ARG A 1 81 ? 7.954 1.130 12.101 1.00 97.56 81 ARG A CA 1
ATOM 610 C C . ARG A 1 81 ? 6.602 1.800 12.351 1.00 97.56 81 ARG A C 1
ATOM 612 O O . ARG A 1 81 ? 6.266 2.090 13.494 1.00 97.56 81 ARG A O 1
ATOM 619 N N . GLU A 1 82 ? 5.829 2.075 11.301 1.00 96.62 82 GLU A N 1
ATOM 620 C CA . GLU A 1 82 ? 4.490 2.645 11.466 1.00 96.62 82 GLU A CA 1
ATOM 621 C C . GLU A 1 82 ? 3.556 1.679 12.208 1.00 96.62 82 GLU A C 1
ATOM 623 O O . GLU A 1 82 ? 2.826 2.119 13.098 1.00 96.62 82 GLU A O 1
ATOM 628 N N . VAL A 1 83 ? 3.599 0.379 11.898 1.00 95.81 83 VAL A N 1
ATOM 629 C CA . VAL A 1 83 ? 2.799 -0.631 12.604 1.00 95.81 83 VAL A CA 1
ATOM 630 C C . VAL A 1 83 ? 3.155 -0.672 14.089 1.00 95.81 83 VAL A C 1
ATOM 632 O O . VAL A 1 83 ? 2.261 -0.581 14.928 1.00 95.81 83 VAL A O 1
ATOM 635 N N . GLU A 1 84 ? 4.444 -0.700 14.426 1.00 96.00 84 GLU A N 1
ATOM 636 C CA . GLU A 1 84 ? 4.922 -0.677 15.814 1.00 96.00 84 GLU A CA 1
ATOM 637 C C . GLU A 1 84 ? 4.438 0.565 16.577 1.00 96.00 84 GLU A C 1
ATOM 639 O O . GLU A 1 84 ? 3.951 0.452 17.702 1.00 96.00 84 GLU A O 1
ATOM 644 N N . THR A 1 85 ? 4.486 1.756 15.962 1.00 95.12 85 THR A N 1
ATOM 645 C CA . THR A 1 85 ? 3.977 2.993 16.599 1.00 95.12 85 THR A CA 1
ATOM 646 C C . THR A 1 85 ? 2.472 2.963 16.883 1.00 95.12 85 THR A C 1
ATOM 648 O O . THR A 1 85 ? 1.971 3.743 17.697 1.00 95.12 85 THR A O 1
ATOM 651 N N . HIS A 1 86 ? 1.745 2.052 16.240 1.00 92.88 86 HIS A N 1
ATOM 652 C CA . HIS A 1 86 ? 0.309 1.869 16.386 1.00 92.88 86 HIS A CA 1
ATOM 653 C C . HIS A 1 86 ? -0.052 0.484 16.936 1.00 92.88 86 HIS A C 1
ATOM 655 O O . HIS A 1 86 ? -1.167 0.017 16.700 1.00 92.88 86 HIS A O 1
ATOM 661 N N . ALA A 1 87 ? 0.855 -0.153 17.687 1.00 90.56 87 ALA A N 1
ATOM 662 C CA . ALA A 1 87 ? 0.634 -1.471 18.272 1.00 90.56 87 ALA A CA 1
ATOM 663 C C . ALA A 1 87 ? -0.729 -1.572 18.988 1.00 90.56 87 ALA A C 1
ATOM 665 O O . ALA A 1 87 ? -1.134 -0.676 19.735 1.00 90.56 87 ALA A O 1
ATOM 666 N N . GLY A 1 88 ? -1.449 -2.668 18.725 1.00 89.38 88 GLY A N 1
ATOM 667 C CA . GLY A 1 88 ? -2.791 -2.925 19.261 1.00 89.38 88 GLY A CA 1
ATOM 668 C C . GLY A 1 88 ? -3.942 -2.222 18.528 1.00 89.38 88 GLY A C 1
ATOM 669 O O . GLY A 1 88 ? -5.089 -2.348 18.952 1.00 89.38 88 GLY A O 1
ATOM 670 N N . LYS A 1 89 ? -3.675 -1.488 17.440 1.00 92.75 89 LYS A N 1
ATOM 671 C CA . LYS A 1 89 ? -4.703 -0.829 16.614 1.00 92.75 89 LYS A CA 1
ATOM 672 C C . LYS A 1 89 ? -4.889 -1.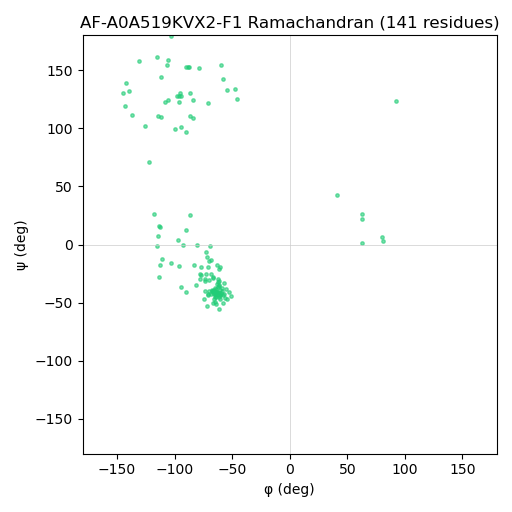551 15.288 1.00 92.75 89 LYS A C 1
ATOM 674 O O . LYS A 1 89 ? -3.965 -2.162 14.759 1.00 92.75 89 LYS A O 1
ATOM 679 N N . THR A 1 90 ? -6.077 -1.409 14.706 1.00 94.56 90 THR A N 1
ATOM 680 C CA . THR A 1 90 ? -6.339 -1.922 13.357 1.00 94.56 90 THR A CA 1
ATOM 681 C C . THR A 1 90 ? -5.876 -0.914 12.310 1.00 94.56 90 THR A C 1
ATOM 683 O O . THR A 1 90 ? -6.312 0.239 12.308 1.00 94.56 90 THR A O 1
ATOM 686 N N . ILE A 1 91 ? -5.013 -1.346 11.389 1.00 95.56 91 ILE A N 1
ATOM 687 C CA . ILE A 1 91 ? -4.510 -0.493 10.308 1.00 95.56 91 ILE A CA 1
ATOM 688 C C . ILE A 1 91 ? -5.350 -0.681 9.046 1.00 95.56 91 ILE A C 1
ATOM 690 O O . ILE A 1 91 ? -5.569 -1.791 8.555 1.00 95.56 91 ILE A O 1
ATOM 694 N N . ILE A 1 92 ? -5.820 0.437 8.507 1.00 94.38 92 ILE A N 1
ATOM 695 C CA . ILE A 1 92 ? -6.597 0.510 7.281 1.00 94.38 92 ILE A CA 1
ATOM 696 C C . ILE A 1 92 ? -5.661 0.886 6.138 1.00 94.38 92 ILE A C 1
ATOM 698 O O . ILE A 1 92 ? -4.967 1.901 6.179 1.00 94.38 92 ILE A O 1
ATOM 702 N N . PHE A 1 93 ? -5.719 0.072 5.090 1.00 93.94 93 PHE A N 1
ATOM 703 C CA . PHE A 1 93 ? -5.116 0.348 3.794 1.00 93.94 93 PHE A CA 1
ATOM 704 C C . PHE A 1 93 ? -6.213 0.565 2.756 1.00 93.94 93 PHE A C 1
ATOM 706 O O . PHE A 1 93 ? -7.217 -0.149 2.806 1.00 93.94 93 PHE A O 1
ATOM 713 N N . SER A 1 94 ? -6.016 1.469 1.799 1.00 91.25 94 SER A N 1
ATOM 714 C CA . SER A 1 94 ? -6.912 1.653 0.652 1.00 91.25 94 SER A CA 1
ATOM 715 C C . SER A 1 94 ? -6.109 1.839 -0.629 1.00 91.25 94 SER A C 1
ATOM 717 O O . SER A 1 94 ? -5.452 2.863 -0.784 1.00 91.25 94 SER A O 1
ATOM 719 N N . SER A 1 95 ? -6.159 0.868 -1.548 1.00 89.31 95 SER A N 1
ATOM 720 C CA . SER A 1 95 ? -5.462 0.975 -2.835 1.00 89.31 95 SER A CA 1
ATOM 721 C C . SER A 1 95 ? -6.249 0.372 -3.991 1.00 89.31 95 SER A C 1
ATOM 723 O O . SER A 1 95 ? -6.506 -0.830 -4.017 1.00 89.31 95 SER A O 1
ATOM 725 N N . GLU A 1 96 ? -6.596 1.195 -4.980 1.00 85.19 96 GLU A N 1
ATOM 726 C CA . GLU A 1 96 ? -7.255 0.720 -6.207 1.00 85.19 96 GLU A CA 1
ATOM 727 C C . GLU A 1 96 ? -6.275 0.053 -7.183 1.00 85.19 96 GLU A C 1
ATOM 729 O O . GLU A 1 96 ? -6.632 -0.858 -7.930 1.00 85.19 96 GLU A O 1
ATOM 734 N N . HIS A 1 97 ? -4.997 0.433 -7.113 1.00 88.19 97 HIS A N 1
ATOM 735 C CA . HIS A 1 97 ? -3.947 -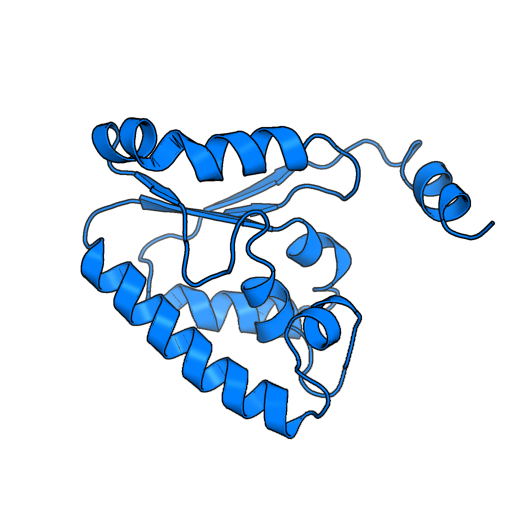0.142 -7.950 1.00 88.19 97 HIS A CA 1
ATOM 736 C C . HIS A 1 97 ? -3.604 -1.585 -7.566 1.00 88.19 97 HIS A C 1
ATOM 738 O O . HIS A 1 97 ? -3.081 -2.318 -8.399 1.00 88.19 97 HIS A O 1
ATOM 744 N N . CYS A 1 98 ? -3.941 -2.044 -6.355 1.00 88.69 98 CYS A N 1
ATOM 745 C CA . CYS A 1 98 ? -3.826 -3.463 -6.017 1.00 88.69 98 CYS A CA 1
ATOM 746 C C . CYS A 1 98 ? -4.714 -4.341 -6.910 1.00 88.69 98 CYS A C 1
ATOM 748 O O . CYS A 1 98 ? -4.284 -5.425 -7.280 1.00 88.69 98 CYS A O 1
ATOM 750 N N . HIS A 1 99 ? -5.901 -3.869 -7.311 1.00 85.50 99 HIS A N 1
ATOM 751 C CA . HIS A 1 99 ? -6.760 -4.612 -8.236 1.00 85.50 99 HIS A CA 1
ATOM 752 C C . HIS A 1 99 ? -6.238 -4.571 -9.673 1.00 85.50 99 HIS A C 1
ATOM 754 O O . HIS A 1 99 ? -6.195 -5.597 -10.341 1.00 85.50 99 HIS A O 1
ATOM 760 N N . SER A 1 100 ? -5.864 -3.387 -10.167 1.00 85.06 100 SER A N 1
ATOM 761 C CA . SER A 1 100 ? -5.523 -3.229 -11.582 1.00 85.06 100 SER A CA 1
ATOM 762 C C . SER A 1 100 ? -4.081 -3.623 -11.918 1.00 85.06 100 SER A C 1
ATOM 764 O O . SER A 1 100 ? -3.766 -3.761 -13.102 1.00 85.06 100 SER A O 1
ATOM 766 N N . ARG A 1 101 ? -3.176 -3.720 -10.925 1.00 89.12 101 ARG A N 1
ATOM 767 C CA . ARG A 1 101 ? -1.732 -3.940 -11.151 1.00 89.12 101 ARG A CA 1
ATOM 768 C C . ARG A 1 101 ? -1.206 -5.282 -10.658 1.00 89.12 101 ARG A C 1
ATOM 770 O O . ARG A 1 101 ? -0.232 -5.745 -11.239 1.00 89.12 101 ARG A O 1
ATOM 777 N N . LEU A 1 102 ? -1.809 -5.887 -9.634 1.00 92.44 102 LEU A N 1
ATOM 778 C CA . LEU A 1 102 ? -1.415 -7.217 -9.163 1.00 92.44 102 LEU A CA 1
ATOM 779 C C . LEU A 1 102 ? -2.247 -8.250 -9.920 1.00 92.44 102 LEU A C 1
ATOM 781 O O . LEU A 1 102 ? -3.413 -8.483 -9.614 1.00 92.44 102 LEU A O 1
ATOM 785 N N . THR A 1 103 ? -1.651 -8.787 -10.975 1.00 92.12 103 THR A N 1
ATOM 786 C CA . THR A 1 103 ? -2.315 -9.618 -11.986 1.00 92.12 103 THR A CA 1
ATOM 787 C C . THR A 1 103 ? -1.878 -11.076 -11.947 1.00 92.12 103 THR A C 1
ATOM 789 O O . THR A 1 103 ? -2.537 -11.915 -12.561 1.00 92.12 103 THR A O 1
ATOM 792 N N . THR A 1 104 ? -0.806 -11.393 -11.215 1.00 93.69 104 THR A N 1
ATOM 793 C CA . THR A 1 104 ? -0.340 -12.770 -11.011 1.00 93.69 104 THR A CA 1
ATOM 794 C C . THR A 1 104 ? -0.433 -13.195 -9.546 1.00 93.69 104 THR A C 1
ATOM 796 O O . THR A 1 104 ? -0.532 -12.367 -8.636 1.00 93.69 104 THR A O 1
ATOM 799 N N . ILE A 1 105 ? -0.402 -14.509 -9.309 1.00 94.25 105 ILE A N 1
ATOM 800 C CA . ILE A 1 105 ? -0.427 -15.079 -7.956 1.00 94.25 105 ILE A CA 1
ATOM 801 C C . ILE A 1 105 ? 0.836 -14.679 -7.190 1.00 94.25 105 ILE A C 1
ATOM 803 O O . ILE A 1 105 ? 0.755 -14.365 -6.010 1.00 94.25 105 ILE A O 1
ATOM 807 N N . GLU A 1 106 ? 1.985 -14.624 -7.858 1.00 95.44 106 GLU A N 1
ATOM 808 C CA . GLU A 1 106 ? 3.272 -14.254 -7.266 1.00 95.44 106 GLU A CA 1
ATOM 809 C C . GLU A 1 106 ? 3.262 -12.806 -6.761 1.00 95.44 106 GLU A C 1
ATOM 811 O O . GLU A 1 106 ? 3.793 -12.515 -5.692 1.00 95.44 106 GLU A O 1
ATOM 816 N N . GLU A 1 107 ? 2.617 -11.897 -7.495 1.00 95.62 107 GLU A N 1
ATOM 817 C CA . GLU A 1 107 ? 2.452 -10.498 -7.090 1.00 95.62 107 GLU A CA 1
ATOM 818 C C . GLU A 1 107 ? 1.530 -10.367 -5.869 1.00 95.62 107 GLU A C 1
ATOM 820 O O . GLU A 1 107 ? 1.803 -9.589 -4.954 1.00 95.62 107 GLU A O 1
ATOM 825 N N . VAL A 1 108 ? 0.453 -11.156 -5.815 1.00 94.19 108 VAL A N 1
ATOM 826 C CA . VAL A 1 108 ? -0.425 -11.216 -4.636 1.00 94.19 108 VAL A CA 1
ATOM 827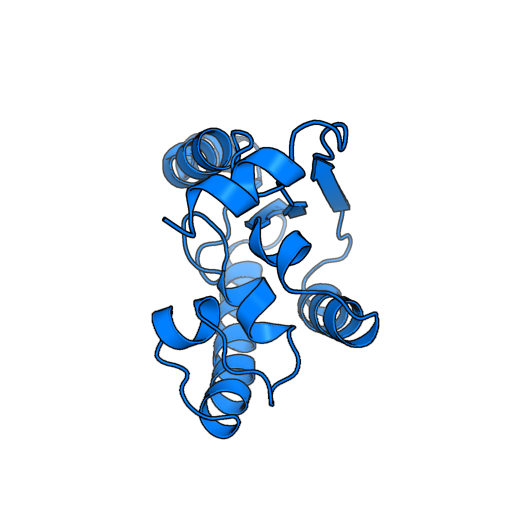 C C . VAL A 1 108 ? 0.306 -11.834 -3.443 1.00 94.19 108 VAL A C 1
ATOM 829 O O . VAL A 1 108 ? 0.203 -11.312 -2.332 1.00 94.19 108 VAL A O 1
ATOM 832 N N . GLN A 1 109 ? 1.089 -12.890 -3.665 1.00 95.12 109 GLN A N 1
ATOM 833 C CA . GLN A 1 109 ? 1.897 -13.530 -2.630 1.00 95.12 109 GLN A CA 1
ATOM 834 C C . GLN A 1 109 ? 2.949 -12.563 -2.079 1.00 95.12 109 GLN A C 1
ATOM 836 O O . GLN A 1 109 ? 3.104 -12.456 -0.870 1.00 95.12 109 GLN A O 1
ATOM 841 N N . ALA A 1 110 ? 3.595 -11.765 -2.931 1.00 95.75 110 ALA A N 1
ATOM 842 C CA . ALA A 1 110 ? 4.544 -10.747 -2.488 1.00 95.75 110 ALA A CA 1
ATOM 843 C C . ALA A 1 110 ? 3.892 -9.674 -1.596 1.00 95.75 110 ALA A C 1
ATOM 845 O O . ALA A 1 110 ? 4.514 -9.193 -0.648 1.00 95.75 110 ALA A O 1
ATOM 846 N N . LEU A 1 111 ? 2.639 -9.292 -1.876 1.00 95.94 111 LEU A N 1
ATOM 847 C CA . LEU A 1 111 ? 1.879 -8.405 -0.992 1.00 95.94 111 LEU A CA 1
ATOM 848 C C . LEU A 1 111 ? 1.525 -9.096 0.330 1.00 95.94 111 LEU A C 1
ATOM 850 O O . LEU A 1 111 ? 1.623 -8.475 1.386 1.00 95.94 111 LEU A O 1
ATOM 854 N N . HIS A 1 112 ? 1.112 -10.362 0.275 1.00 94.69 112 HIS A N 1
ATOM 855 C CA . HIS A 1 112 ? 0.839 -11.157 1.466 1.00 94.69 112 HIS A CA 1
ATOM 856 C C . HIS A 1 112 ? 2.080 -11.246 2.362 1.00 94.69 112 HIS A C 1
ATOM 858 O O . HIS A 1 112 ? 1.997 -10.904 3.536 1.00 94.69 112 HIS A O 1
ATOM 864 N N . ASP A 1 113 ? 3.236 -11.605 1.809 1.00 95.69 113 ASP A N 1
ATOM 865 C CA . ASP A 1 113 ? 4.482 -11.799 2.558 1.00 95.69 113 ASP A CA 1
ATOM 866 C C . ASP A 1 113 ? 5.021 -10.492 3.155 1.00 95.69 113 ASP A C 1
ATOM 868 O O . ASP A 1 113 ? 5.664 -10.500 4.203 1.00 95.69 113 ASP A O 1
ATOM 872 N N . LEU A 1 114 ? 4.719 -9.347 2.530 1.00 96.12 114 LEU A N 1
ATOM 873 C CA . LEU A 1 114 ? 4.991 -8.028 3.104 1.00 96.12 114 LEU A CA 1
ATOM 874 C C . LEU A 1 114 ? 4.153 -7.762 4.368 1.00 96.12 114 LEU A C 1
ATOM 876 O O . LEU A 1 114 ? 4.638 -7.118 5.297 1.00 96.12 114 LEU A O 1
ATOM 880 N N . LEU A 1 115 ? 2.887 -8.190 4.381 1.00 95.75 115 LEU A N 1
ATOM 881 C CA . LEU A 1 115 ? 1.917 -7.841 5.425 1.00 95.75 115 LEU A CA 1
ATOM 882 C C . LEU A 1 115 ? 1.836 -8.883 6.546 1.00 95.75 115 LEU A C 1
ATOM 884 O O . LEU A 1 115 ? 1.680 -8.512 7.704 1.00 95.75 115 LEU A O 1
ATOM 888 N N . GLN A 1 116 ? 1.965 -10.169 6.225 1.00 95.25 116 GLN A N 1
ATOM 889 C CA . GLN A 1 116 ? 1.846 -11.284 7.164 1.00 95.25 116 GLN A CA 1
ATOM 890 C C . GLN A 1 116 ? 2.708 -11.140 8.435 1.00 95.25 116 GLN A C 1
ATOM 892 O O . GLN A 1 116 ? 2.175 -11.381 9.515 1.00 95.25 116 GLN A O 1
ATOM 897 N N . PRO A 1 117 ? 3.991 -10.723 8.389 1.00 95.25 117 PRO A N 1
ATOM 898 C CA . PRO A 1 117 ? 4.783 -10.588 9.614 1.00 95.25 117 PRO A CA 1
ATOM 899 C C . PRO A 1 117 ? 4.368 -9.396 10.492 1.00 95.25 117 PRO A C 1
ATOM 901 O O . PRO A 1 117 ? 4.848 -9.281 11.615 1.00 95.25 117 PRO A O 1
ATOM 904 N N . LEU A 1 118 ? 3.522 -8.492 9.987 1.00 95.50 118 LEU A N 1
ATOM 905 C CA . LEU A 1 118 ? 3.132 -7.256 10.670 1.00 95.50 118 LEU A CA 1
ATOM 906 C C . LEU A 1 118 ? 1.734 -7.327 11.295 1.00 95.50 118 LEU A C 1
ATOM 908 O O . LEU A 1 118 ? 1.391 -6.469 12.105 1.00 95.50 118 LEU A O 1
ATOM 912 N N . PHE A 1 119 ? 0.914 -8.304 10.903 1.00 94.62 119 PHE A N 1
ATOM 913 C CA . PHE A 1 119 ? -0.493 -8.374 11.284 1.00 94.62 119 PHE A CA 1
ATOM 914 C C . PHE A 1 119 ? -0.909 -9.806 11.609 1.00 94.62 119 PHE A C 1
ATOM 916 O O . PHE A 1 119 ? -0.724 -10.705 10.794 1.00 94.62 119 PHE A O 1
ATOM 923 N N . ASP A 1 120 ? -1.589 -9.993 12.741 1.00 91.00 120 ASP A N 1
ATOM 924 C CA . ASP A 1 120 ? -2.176 -11.289 13.110 1.00 91.00 120 ASP A CA 1
ATOM 925 C C . ASP A 1 120 ? -3.320 -11.697 12.164 1.00 91.00 120 ASP A C 1
ATOM 927 O O . ASP A 1 120 ? -3.586 -12.879 11.949 1.00 91.00 120 ASP A O 1
ATOM 931 N N . GLN A 1 121 ? -4.013 -10.706 11.591 1.00 92.12 121 GLN A N 1
ATOM 932 C CA . GLN A 1 121 ? -5.131 -10.910 10.677 1.00 92.12 121 GLN A CA 1
ATOM 933 C C . GLN A 1 121 ? -5.160 -9.837 9.585 1.00 92.12 121 GLN A C 1
ATOM 935 O O . GLN A 1 121 ? -5.177 -8.638 9.864 1.00 92.12 121 GLN A O 1
ATOM 940 N N . VAL A 1 122 ? -5.268 -10.268 8.325 1.00 91.50 122 VAL A N 1
ATOM 941 C CA . VAL A 1 122 ? -5.478 -9.382 7.172 1.00 91.50 122 VAL A CA 1
ATOM 942 C C . VAL A 1 122 ? -6.852 -9.655 6.567 1.00 91.50 122 VAL A C 1
ATOM 944 O O . VAL A 1 122 ? -7.091 -10.699 5.968 1.00 91.50 122 VAL A O 1
ATOM 947 N N . GLN A 1 123 ? -7.772 -8.700 6.707 1.00 90.69 123 GLN A N 1
ATOM 948 C CA . GLN A 1 123 ? -9.076 -8.742 6.039 1.00 90.69 123 GLN A CA 1
ATOM 949 C C . GLN A 1 123 ? -9.033 -7.927 4.746 1.00 90.69 123 GLN A C 1
ATOM 951 O O . GLN A 1 123 ? -8.662 -6.750 4.766 1.00 90.69 123 GLN A O 1
ATOM 956 N N . VAL A 1 124 ? -9.440 -8.525 3.626 1.00 86.88 124 VAL A N 1
ATOM 957 C CA . VAL A 1 124 ? -9.506 -7.855 2.320 1.00 86.88 124 VAL A CA 1
ATOM 958 C C . VAL A 1 124 ? -1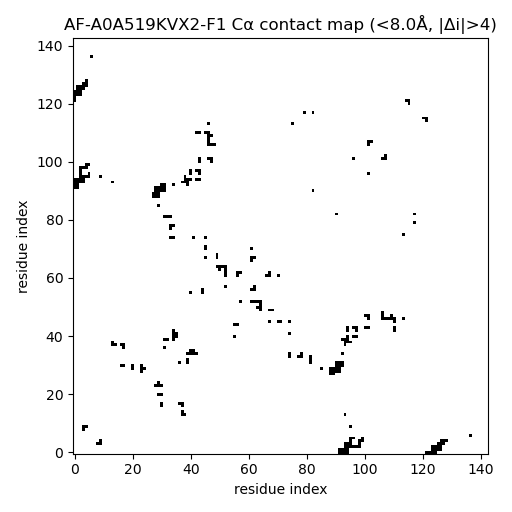0.965 -7.615 1.946 1.00 86.88 124 VAL A C 1
ATOM 960 O O . VAL A 1 124 ? -11.757 -8.547 1.859 1.00 86.88 124 VAL A O 1
ATOM 963 N N . VAL A 1 125 ? -11.315 -6.352 1.716 1.00 84.81 125 VAL A N 1
ATOM 964 C CA . VAL A 1 125 ? -12.635 -5.916 1.259 1.00 84.81 125 VAL A CA 1
ATOM 965 C C . VAL A 1 125 ? -12.476 -5.389 -0.159 1.00 84.81 125 VAL A C 1
ATOM 967 O O . VAL A 1 125 ? -11.860 -4.342 -0.371 1.00 84.81 125 VAL A O 1
ATOM 970 N N . VAL A 1 126 ? -13.014 -6.129 -1.127 1.00 78.94 126 VAL A N 1
ATOM 971 C CA . VAL A 1 126 ? -12.974 -5.765 -2.548 1.00 78.94 126 VAL A CA 1
ATOM 972 C C . VAL A 1 126 ? -14.351 -5.285 -2.980 1.00 78.94 126 VAL A C 1
ATOM 974 O O . VAL A 1 126 ? -15.337 -6.009 -2.838 1.00 78.94 126 VAL A O 1
ATOM 977 N N . TYR A 1 127 ? -14.423 -4.078 -3.537 1.00 71.31 127 TYR A N 1
ATOM 978 C CA . TYR A 1 127 ? -15.660 -3.566 -4.120 1.00 71.31 127 TYR A CA 1
ATOM 979 C C . TYR A 1 127 ? -15.686 -3.860 -5.623 1.00 71.31 127 TYR A C 1
ATOM 981 O O . TYR A 1 127 ? -15.038 -3.168 -6.404 1.00 71.31 127 TYR A O 1
ATOM 989 N N . LEU A 1 128 ? -16.422 -4.898 -6.032 1.00 66.56 128 LEU A N 1
ATOM 990 C CA . LEU A 1 128 ? -16.575 -5.283 -7.438 1.00 66.56 128 LEU A CA 1
ATOM 991 C C . LEU A 1 128 ? -17.863 -4.690 -8.021 1.00 66.56 128 LEU A C 1
ATOM 993 O O . LEU A 1 128 ? -18.961 -4.958 -7.531 1.00 66.56 128 LEU A O 1
ATOM 997 N N . ARG A 1 129 ? -17.750 -3.912 -9.103 1.00 64.31 129 ARG A N 1
ATOM 998 C CA . ARG A 1 129 ? -18.911 -3.465 -9.889 1.00 64.31 129 ARG A CA 1
ATOM 999 C C . ARG A 1 129 ? -19.230 -4.465 -11.003 1.00 64.31 129 ARG A C 1
ATOM 1001 O O . ARG A 1 129 ? -18.344 -5.132 -11.532 1.00 64.31 129 ARG A O 1
ATOM 1008 N N . ARG A 1 130 ? -20.504 -4.521 -11.408 1.00 58.66 130 ARG A N 1
ATOM 1009 C CA . ARG A 1 130 ? -20.947 -5.228 -12.618 1.00 58.66 130 ARG A CA 1
ATOM 1010 C C . ARG A 1 130 ? -20.165 -4.736 -13.851 1.00 58.66 130 ARG A C 1
ATOM 1012 O O . ARG A 1 130 ? -19.969 -3.536 -14.048 1.00 58.66 130 ARG A O 1
ATOM 1019 N N . GLN A 1 131 ? -19.691 -5.701 -14.636 1.00 48.50 131 GLN A N 1
ATOM 1020 C CA . GLN A 1 131 ? -18.723 -5.561 -15.733 1.00 48.50 131 GLN A CA 1
ATOM 1021 C C . GLN A 1 131 ? -19.252 -4.812 -16.974 1.00 48.50 131 GLN A C 1
ATOM 1023 O O . GLN A 1 131 ? -18.494 -4.561 -17.904 1.00 48.50 131 GLN A O 1
ATOM 1028 N N . ASP A 1 132 ? -20.514 -4.377 -16.996 1.00 56.25 132 ASP A N 1
ATOM 1029 C CA . ASP A 1 132 ? -21.101 -3.620 -18.110 1.00 56.25 132 ASP A CA 1
ATOM 1030 C C . ASP A 1 132 ? -20.554 -2.182 -18.240 1.00 56.25 132 ASP A C 1
ATOM 1032 O O . ASP A 1 132 ? -20.718 -1.549 -19.280 1.00 56.25 132 ASP A O 1
ATOM 1036 N N . ARG A 1 133 ? -19.862 -1.660 -17.212 1.00 52.16 133 ARG A N 1
ATOM 1037 C CA . ARG A 1 133 ? -19.366 -0.266 -17.163 1.00 52.16 133 ARG A CA 1
ATOM 1038 C C . ARG A 1 133 ? -17.839 -0.095 -17.141 1.00 52.16 133 ARG A C 1
ATOM 1040 O O . ARG A 1 133 ? -17.376 1.040 -17.123 1.00 52.16 133 ARG A O 1
ATOM 1047 N N . VAL A 1 134 ? -17.057 -1.180 -17.143 1.00 50.56 134 VAL A N 1
ATOM 1048 C CA . VAL A 1 134 ? -15.575 -1.111 -17.160 1.00 50.56 134 VAL A CA 1
ATOM 1049 C C . VAL A 1 134 ? -15.045 -0.873 -18.583 1.00 50.56 134 VAL A C 1
ATOM 1051 O O . VAL A 1 134 ? -14.089 -0.122 -18.782 1.00 50.56 134 VAL A O 1
ATOM 1054 N N . ALA A 1 135 ? -15.717 -1.429 -19.597 1.00 50.91 135 ALA A N 1
ATOM 1055 C CA . ALA A 1 135 ? -15.344 -1.255 -21.003 1.00 50.91 135 ALA A CA 1
ATOM 1056 C C . ALA A 1 135 ? -15.441 0.210 -21.478 1.00 50.91 135 ALA A C 1
ATOM 1058 O O . ALA A 1 135 ? -14.617 0.670 -22.264 1.00 50.91 135 ALA A O 1
ATOM 1059 N N . THR A 1 136 ? -16.402 0.980 -20.959 1.00 50.56 136 THR A N 1
ATOM 1060 C CA . THR A 1 136 ? -16.588 2.392 -21.327 1.00 50.56 136 THR A CA 1
ATOM 1061 C C . THR A 1 136 ? -15.593 3.333 -20.645 1.00 50.56 136 THR A C 1
ATOM 1063 O O . THR A 1 136 ? -15.267 4.377 -21.207 1.00 50.5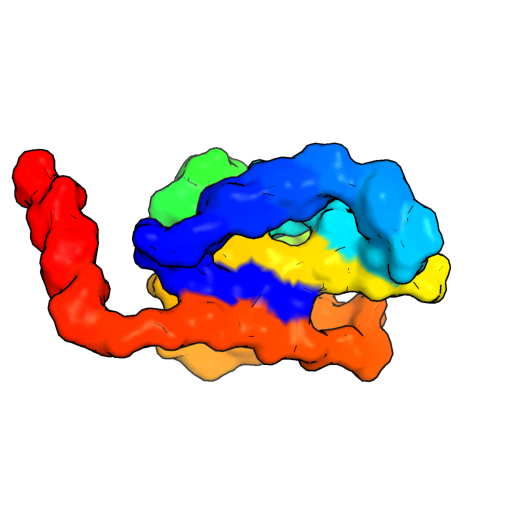6 136 THR A O 1
ATOM 1066 N N . SER A 1 137 ? -15.039 2.980 -19.476 1.00 45.25 137 SER A N 1
ATOM 1067 C CA . SER A 1 137 ? -14.060 3.834 -18.789 1.00 45.25 137 SER A CA 1
ATOM 1068 C C . SER A 1 137 ? -12.652 3.778 -19.378 1.00 45.25 137 SER A C 1
ATOM 1070 O O . SER A 1 137 ? -11.951 4.787 -19.276 1.00 45.25 137 SER A O 1
ATOM 1072 N N . LEU A 1 138 ? -12.258 2.641 -19.972 1.00 51.19 138 LEU A N 1
ATOM 1073 C CA . LEU A 1 138 ? -10.968 2.460 -20.656 1.00 51.19 138 LEU A CA 1
ATOM 1074 C C . LEU A 1 138 ? -10.928 3.190 -22.008 1.00 51.19 138 LEU A C 1
ATOM 1076 O O . LEU A 1 138 ? -9.886 3.711 -22.390 1.00 51.19 138 LEU A O 1
ATOM 1080 N N . TYR A 1 139 ? -12.070 3.308 -22.692 1.00 41.16 139 TYR A N 1
ATOM 1081 C CA . TYR A 1 139 ? -12.161 4.008 -23.980 1.00 41.16 139 TYR A CA 1
ATOM 1082 C C . TYR A 1 139 ? -12.066 5.540 -23.857 1.00 41.16 139 TYR A C 1
ATOM 1084 O O . TYR A 1 139 ? -11.626 6.212 -24.781 1.00 41.16 139 TYR A O 1
ATOM 1092 N N . SER A 1 140 ? -12.429 6.107 -22.702 1.00 34.72 140 SER A N 1
ATOM 1093 C CA . SER A 1 140 ? -12.426 7.563 -22.479 1.00 34.72 140 SER A CA 1
ATOM 1094 C C . SER A 1 140 ? -11.043 8.156 -22.154 1.00 34.72 140 SER A C 1
ATOM 1096 O O . SER A 1 140 ? -10.948 9.357 -21.922 1.00 34.72 140 SER A O 1
ATOM 1098 N N . THR A 1 141 ? -9.985 7.347 -22.081 1.00 40.47 141 THR A N 1
ATOM 1099 C CA . THR A 1 141 ? -8.612 7.811 -21.785 1.00 40.47 141 THR A CA 1
ATOM 1100 C C . THR A 1 141 ? -7.663 7.601 -22.978 1.00 40.47 141 THR A C 1
ATOM 1102 O O . THR A 1 141 ? -6.469 7.847 -22.865 1.00 40.47 141 THR A O 1
ATOM 1105 N N . ALA A 1 142 ? -8.197 7.186 -24.132 1.00 42.50 142 ALA A N 1
ATOM 1106 C CA . ALA A 1 142 ? -7.449 6.956 -25.371 1.00 42.50 142 ALA A CA 1
ATOM 1107 C C . ALA A 1 142 ? -7.785 7.951 -26.507 1.00 42.50 142 ALA A C 1
ATOM 1109 O O . ALA A 1 142 ? -7.443 7.680 -27.657 1.00 42.50 142 ALA A O 1
ATOM 1110 N N . LEU A 1 143 ? -8.444 9.077 -26.204 1.00 36.69 143 LEU A N 1
ATOM 1111 C CA . LEU A 1 143 ? -8.694 10.180 -27.145 1.00 36.69 143 LEU A CA 1
ATOM 1112 C C . LEU A 1 143 ? -8.055 11.472 -26.642 1.00 36.69 143 LEU A C 1
ATOM 1114 O O . LEU A 1 143 ? -8.230 11.763 -25.437 1.00 36.69 143 LEU A O 1
#

Secondary structure (DSSP, 8-state):
-EEEPTTSSHHHHHHHHHH-HHHHHHTTEEE-STT-TTT-HHHHHHHS-TT---HHHHTTT--SHHHHHHHHHHHHHHHHHHHHHTTTSEEE-B-SHHHHH--SHHHHHHHHHHHGGG-S----EEEPPPGGGHHHHHHTT--

Solvent-accessible surface area (backbone atoms only — not comparable to full-atom values): 8170 Å² total; per-residue (Å²): 60,39,30,28,46,84,97,56,67,43,66,61,56,27,53,47,52,65,69,34,57,66,65,33,44,78,71,46,32,42,65,53,59,72,35,33,77,56,44,22,56,47,51,35,56,53,22,30,63,57,84,65,77,48,72,72,29,48,77,72,68,32,81,45,47,68,46,42,56,55,46,40,59,53,46,53,53,46,40,51,54,54,49,60,78,42,65,98,44,50,71,44,46,41,20,38,50,46,64,81,60,41,84,48,71,67,22,50,46,44,43,46,66,68,44,53,88,77,42,100,73,86,61,79,48,72,56,82,73,78,72,89,59,58,70,62,60,62,61,71,75,76,117

Radius of gyration: 15.52 Å; Cα contacts (8 Å, |Δi|>4): 166; chains: 1; bounding box: 39×28×46 Å

Mean predicted aligned error: 6.98 Å

Sequence (143 aa):
MHIGTEKTGSTAIQAWLDQADGALAEASYRYCVAAGRPNNTRLSACARDPQIIDDVRMRQGLRTPADVVAFRTTFARALAREVETHAGKTIIFSSEHCHSRLTTIEEVQALHDLLQPLFDQVQVVVYLRRQDRVATSLYSTAL

Nearest PDB structures (foldseek):
  7owj-assembly2_E  TM=3.617E-01  e=1.339E+00  Candidatus Odinarchaeum yellowstonii
  4oql-assembly1_B  TM=3.001E-01  e=1.200E+00  Human alphaherpesvirus 1 strain 17

Foldseek 3Di:
DEAEAPPDCLVVVLVCLVVCQPVLVVVLEHEDPLLPPRASLVLLLQLFDLQDCDPSCVVVVNDHSVSNVVSNVVSLVSRLVVLVVSDPGHYDHHHNCCVVRQDDPSSVVSSCVSCVVSDPDDDYDYDDDDPPCPVVVVVVVPD

pLDDT: mean 85.14, std 16.36, range [34.72, 97.81]